Protein AF-A0A7Z2QCW4-F1 (afdb_monomer)

Sequence (175 aa):
MYPEAYIEYLAHFHGLRDYFECHEILEEHWKEDPRESRKLHWVGLIQIAVGLYHHRRGNFAGAKRMITNARRIVLNEREELEHLAINIDELSENLASELQRINEALPYNSFEIPLTNNALLTMCQNRCLELGCIYGSKSDLANIELIDRHTRRDRSDIIQERKQQQQLKQQKRNG

Foldseek 3Di:
DDDPLVLVLQLCVFWVVLLVVNLVSLVVVQVVDDPVPRQCLSVLSNLCSQLLLCLLVLNLVSNLVSLVVSLVSLVVCVVVVVVVQFPSVVVNVVSVVQNVCSVVSHHRWRDHRHGRDPVSVVSSQVVNVVVVTGGRDTHPSVPVCSNCVVVPPPCVVVVVVVVVVVVVVVVVVVD

Structure (mmCIF, N/CA/C/O backbone):
data_AF-A0A7Z2QCW4-F1
#
_entry.id   AF-A0A7Z2QCW4-F1
#
loop_
_atom_site.group_PDB
_atom_site.id
_atom_site.type_symbol
_atom_site.label_atom_id
_atom_site.label_alt_id
_atom_site.label_comp_id
_atom_site.label_asym_id
_atom_site.label_entity_id
_atom_site.label_seq_id
_atom_site.pdbx_PDB_ins_code
_atom_site.Cartn_x
_atom_site.Cartn_y
_atom_site.Cartn_z
_atom_site.occupancy
_atom_site.B_iso_or_equiv
_atom_site.auth_seq_id
_atom_site.auth_comp_id
_atom_site.auth_asym_id
_atom_site.auth_atom_id
_atom_site.pdbx_PDB_model_num
ATOM 1 N N . MET A 1 1 ? -11.351 -3.687 17.164 1.00 81.25 1 MET A N 1
ATOM 2 C CA . MET A 1 1 ? -11.935 -4.157 15.889 1.00 81.25 1 MET A CA 1
ATOM 3 C C . MET A 1 1 ? -11.361 -3.271 14.798 1.00 81.25 1 MET A C 1
ATOM 5 O O . MET A 1 1 ? -11.237 -2.079 15.050 1.00 81.25 1 MET A O 1
ATOM 9 N N . TYR A 1 2 ? -10.923 -3.841 13.676 1.00 93.56 2 TYR A N 1
ATOM 10 C CA . TYR A 1 2 ? -10.287 -3.081 12.594 1.00 93.56 2 TYR A CA 1
ATOM 11 C C . TYR A 1 2 ? -11.339 -2.410 11.696 1.00 93.56 2 TYR A C 1
ATOM 13 O O . TYR A 1 2 ? -12.433 -2.962 11.576 1.00 93.56 2 TYR A O 1
ATOM 21 N N . PRO A 1 3 ? -11.041 -1.254 11.073 1.00 95.06 3 PRO A N 1
ATOM 22 C CA . PRO A 1 3 ? -11.923 -0.659 10.072 1.00 95.06 3 PRO A CA 1
ATOM 23 C C . PRO A 1 3 ? -12.107 -1.589 8.868 1.00 95.06 3 PRO A C 1
ATOM 25 O O . PRO A 1 3 ? -11.141 -2.207 8.420 1.00 95.06 3 PRO A O 1
ATOM 28 N N . GLU A 1 4 ? -13.312 -1.631 8.300 1.00 95.31 4 GLU A N 1
ATOM 29 C CA . GLU A 1 4 ? -13.597 -2.454 7.114 1.00 95.31 4 GLU A CA 1
ATOM 30 C C . GLU A 1 4 ? -12.708 -2.053 5.929 1.00 95.31 4 GLU A C 1
ATOM 32 O O . GLU A 1 4 ? -12.063 -2.898 5.316 1.00 95.31 4 GLU A O 1
ATOM 37 N N . ALA A 1 5 ? -12.552 -0.745 5.694 1.00 95.88 5 ALA A N 1
ATOM 38 C CA . ALA A 1 5 ? -11.682 -0.211 4.646 1.00 95.88 5 ALA A CA 1
ATOM 39 C C . ALA A 1 5 ? -10.224 -0.693 4.764 1.00 95.88 5 ALA A C 1
ATOM 41 O O . ALA A 1 5 ? -9.533 -0.848 3.760 1.00 95.88 5 ALA A O 1
ATOM 42 N N . TYR A 1 6 ? -9.742 -0.966 5.981 1.00 98.19 6 TYR A N 1
ATOM 43 C CA . TYR A 1 6 ? -8.399 -1.505 6.174 1.00 98.19 6 TYR A CA 1
ATOM 44 C C . TYR A 1 6 ? -8.306 -2.979 5.755 1.00 98.19 6 TYR A C 1
ATOM 46 O O . TYR A 1 6 ? -7.334 -3.367 5.112 1.00 98.19 6 TYR A O 1
ATOM 54 N N . ILE A 1 7 ? -9.321 -3.790 6.060 1.00 97.56 7 ILE A N 1
ATOM 55 C CA . ILE A 1 7 ? -9.373 -5.201 5.646 1.00 97.56 7 ILE A CA 1
ATOM 56 C C . ILE A 1 7 ? -9.497 -5.300 4.123 1.00 97.56 7 ILE A C 1
ATOM 58 O O . ILE A 1 7 ? -8.762 -6.068 3.501 1.00 97.56 7 ILE A O 1
ATOM 62 N N . GLU A 1 8 ? -10.350 -4.471 3.518 1.00 96.25 8 GLU A N 1
ATOM 63 C CA . GLU A 1 8 ? -10.484 -4.358 2.061 1.00 96.25 8 GLU A CA 1
ATOM 64 C C . GLU A 1 8 ? -9.161 -3.962 1.408 1.00 96.25 8 GLU A C 1
ATOM 66 O O . GLU A 1 8 ? -8.682 -4.623 0.484 1.00 96.25 8 GLU A O 1
ATOM 71 N N . TYR A 1 9 ? -8.504 -2.930 1.942 1.00 98.00 9 TYR A N 1
ATOM 72 C CA . TYR A 1 9 ? -7.186 -2.518 1.480 1.00 98.00 9 TYR A CA 1
ATOM 73 C C . TYR A 1 9 ? -6.185 -3.680 1.493 1.00 98.00 9 TYR A C 1
ATOM 75 O O . TYR A 1 9 ? -5.499 -3.892 0.492 1.00 98.00 9 TYR A O 1
ATOM 83 N N . LEU A 1 10 ? -6.106 -4.445 2.589 1.00 98.00 10 LEU A N 1
ATOM 84 C CA . LEU A 1 10 ? -5.186 -5.579 2.713 1.00 98.00 10 LEU A CA 1
ATOM 85 C C . LEU A 1 10 ? -5.542 -6.709 1.737 1.00 98.00 10 LEU A C 1
ATOM 87 O O . LEU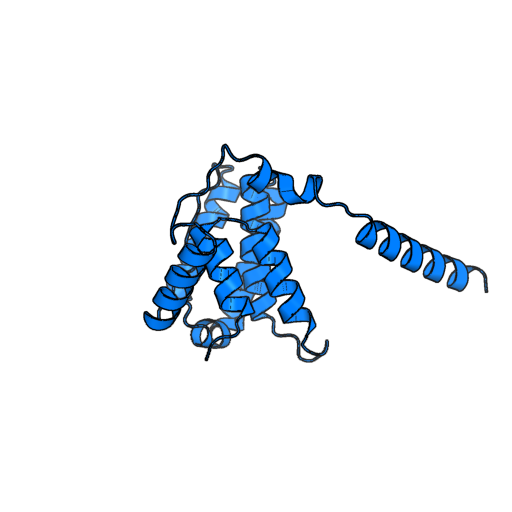 A 1 10 ? -4.658 -7.228 1.058 1.00 98.00 10 LEU A O 1
ATOM 91 N N . ALA A 1 11 ? -6.824 -7.045 1.581 1.00 95.12 11 ALA A N 1
ATOM 92 C CA . ALA A 1 11 ? -7.263 -8.065 0.629 1.00 95.12 11 ALA A CA 1
ATOM 93 C C . ALA A 1 11 ? -6.883 -7.696 -0.819 1.00 95.12 11 ALA A C 1
ATOM 95 O O . ALA A 1 11 ? -6.298 -8.505 -1.550 1.00 95.12 11 ALA A O 1
ATOM 96 N N . HIS A 1 12 ? -7.107 -6.441 -1.216 1.00 94.69 12 HIS A N 1
ATOM 97 C CA . HIS A 1 12 ? -6.672 -5.927 -2.515 1.00 94.69 12 HIS A CA 1
ATOM 98 C C . HIS A 1 12 ? -5.142 -5.888 -2.644 1.00 94.69 12 HIS A C 1
ATOM 100 O O . HIS A 1 12 ? -4.602 -6.232 -3.701 1.00 94.69 12 HIS A O 1
ATOM 106 N N . PHE A 1 13 ? -4.427 -5.522 -1.577 1.00 97.00 13 PHE A N 1
ATOM 107 C CA . PHE A 1 13 ? -2.969 -5.404 -1.571 1.00 97.00 13 PHE A CA 1
ATOM 108 C C . PHE A 1 13 ? -2.268 -6.761 -1.673 1.00 97.00 13 PHE A C 1
ATOM 110 O O . PHE A 1 13 ? -1.249 -6.875 -2.362 1.00 97.00 13 PHE A O 1
ATOM 117 N N . HIS A 1 14 ? -2.777 -7.778 -0.974 1.00 95.69 14 HIS A N 1
ATOM 118 C CA . HIS A 1 14 ? -2.154 -9.095 -0.831 1.00 95.69 14 HIS A CA 1
ATOM 119 C C . HIS A 1 14 ? -2.682 -10.128 -1.823 1.00 95.69 14 HIS A C 1
ATOM 121 O O . HIS A 1 14 ? -1.900 -10.957 -2.283 1.00 95.69 14 HIS A O 1
ATOM 127 N N . GLY A 1 15 ? -3.978 -10.099 -2.141 1.00 91.50 15 GLY A N 1
ATOM 128 C CA . GLY A 1 15 ? -4.622 -11.062 -3.035 1.00 91.50 15 GLY A CA 1
ATOM 129 C C . GLY A 1 15 ? -4.624 -10.602 -4.488 1.00 91.50 15 GLY A C 1
ATOM 130 O O . GLY A 1 15 ? -3.964 -11.197 -5.336 1.00 91.50 15 GLY A O 1
ATOM 131 N N . LEU A 1 16 ? -5.337 -9.510 -4.773 1.00 89.12 16 LEU A N 1
ATOM 132 C CA . LEU A 1 16 ? -5.519 -9.013 -6.145 1.00 89.12 16 LEU A CA 1
ATOM 133 C C . LEU A 1 16 ? -4.298 -8.266 -6.693 1.00 89.12 16 LEU A C 1
ATOM 135 O O . LEU A 1 16 ? -4.133 -8.149 -7.905 1.00 89.12 16 LEU A O 1
ATOM 139 N N . ARG A 1 17 ? -3.455 -7.725 -5.808 1.00 92.75 17 ARG A N 1
ATOM 140 C CA . ARG A 1 17 ? -2.406 -6.746 -6.141 1.00 92.75 17 ARG A CA 1
ATOM 141 C C . ARG A 1 17 ? -2.971 -5.520 -6.867 1.00 92.75 17 ARG A C 1
ATOM 143 O O . ARG A 1 17 ? -2.284 -4.896 -7.684 1.00 92.75 17 ARG A O 1
ATOM 150 N N . ASP A 1 18 ? -4.215 -5.149 -6.572 1.00 91.81 18 ASP A N 1
ATOM 151 C CA . ASP A 1 18 ? -4.843 -3.957 -7.140 1.00 91.81 18 ASP A CA 1
ATOM 152 C C . ASP A 1 18 ? -4.505 -2.721 -6.307 1.00 91.81 18 ASP A C 1
ATOM 154 O O . ASP A 1 18 ? -5.300 -2.206 -5.527 1.00 91.81 18 ASP A O 1
ATOM 158 N N . TYR A 1 19 ? -3.281 -2.237 -6.495 1.00 94.56 19 TYR A N 1
ATOM 159 C CA . TYR A 1 19 ? -2.774 -1.067 -5.790 1.00 94.56 19 TYR A CA 1
ATOM 160 C C . TYR A 1 19 ? -3.509 0.236 -6.108 1.00 94.56 19 TYR A C 1
ATOM 162 O O . TYR A 1 19 ? -3.389 1.198 -5.351 1.00 94.56 19 TYR A O 1
ATOM 170 N N . PHE A 1 20 ? -4.229 0.293 -7.230 1.00 90.50 20 PHE A N 1
ATOM 171 C CA . PHE A 1 20 ? -5.056 1.450 -7.533 1.00 90.50 20 PHE A CA 1
ATOM 172 C C . PHE A 1 20 ? -6.311 1.429 -6.662 1.00 90.50 20 PHE A C 1
ATOM 174 O O . PHE A 1 20 ? -6.606 2.422 -6.009 1.00 90.50 20 PHE A O 1
ATOM 181 N N . GLU A 1 21 ? -6.988 0.285 -6.575 1.00 91.62 21 GLU A N 1
ATOM 182 C CA . GLU A 1 21 ? -8.146 0.139 -5.690 1.00 91.62 21 GLU A CA 1
ATOM 183 C C . GLU A 1 21 ? -7.759 0.324 -4.215 1.00 91.62 21 GLU A C 1
ATOM 185 O O . GLU A 1 21 ? -8.452 1.018 -3.481 1.00 91.62 21 GLU A O 1
ATOM 190 N N . CYS A 1 22 ? -6.584 -0.166 -3.801 1.00 95.81 22 CYS A N 1
ATOM 191 C CA . CYS A 1 22 ? -6.018 0.131 -2.482 1.00 95.81 22 CYS A CA 1
ATOM 192 C C . CYS A 1 22 ? -5.936 1.642 -2.189 1.00 95.81 22 CYS A C 1
ATOM 194 O O . CYS A 1 22 ? -6.220 2.071 -1.071 1.00 95.81 22 CYS A O 1
ATOM 196 N N . HIS A 1 23 ? -5.513 2.445 -3.173 1.00 95.12 23 HIS A N 1
ATOM 197 C CA . HIS A 1 23 ? -5.483 3.901 -3.036 1.00 95.12 23 HIS A CA 1
ATOM 198 C C . HIS A 1 23 ? -6.892 4.456 -2.835 1.00 95.12 23 HIS A C 1
ATOM 200 O O . HIS A 1 23 ? -7.090 5.218 -1.898 1.00 95.12 23 HIS A O 1
ATOM 206 N N . GLU A 1 24 ? -7.849 4.061 -3.674 1.00 92.50 24 GLU A N 1
ATOM 207 C CA . GLU A 1 24 ? -9.221 4.579 -3.620 1.00 92.50 24 GLU A CA 1
ATOM 208 C C . GLU A 1 24 ? -9.886 4.263 -2.272 1.00 92.50 24 GLU A C 1
ATOM 210 O O . GLU A 1 24 ? -10.364 5.180 -1.606 1.00 92.50 24 GLU A O 1
ATOM 215 N N . ILE A 1 25 ? -9.816 3.001 -1.828 1.00 95.25 25 ILE A N 1
ATOM 216 C CA . ILE A 1 25 ? -10.411 2.524 -0.568 1.00 95.25 25 ILE A CA 1
ATOM 217 C C . ILE A 1 25 ? -9.912 3.346 0.626 1.00 95.25 25 ILE A C 1
ATOM 219 O O . ILE A 1 25 ? -10.700 3.856 1.425 1.00 95.25 25 ILE A O 1
ATOM 223 N N . LEU A 1 26 ? -8.590 3.486 0.770 1.00 96.62 26 LEU A N 1
ATOM 224 C CA . LEU A 1 26 ? -8.041 4.209 1.915 1.00 96.62 26 LEU A CA 1
ATOM 225 C C . LEU A 1 26 ? -8.131 5.724 1.757 1.00 96.62 26 LEU A C 1
ATOM 227 O O . LEU A 1 26 ? -8.187 6.413 2.772 1.00 96.62 26 LEU A O 1
ATOM 231 N N . GLU A 1 27 ? -8.131 6.267 0.538 1.00 94.94 27 GLU A N 1
ATOM 232 C CA . GLU A 1 27 ? -8.320 7.705 0.345 1.00 94.94 27 GLU A CA 1
ATOM 233 C C . GLU A 1 27 ? -9.741 8.125 0.740 1.00 94.94 27 GLU A C 1
ATOM 235 O O . GLU A 1 27 ? -9.904 9.171 1.373 1.00 94.94 27 GLU A O 1
ATOM 240 N N . GLU A 1 28 ? -10.749 7.311 0.414 1.00 93.62 28 GLU A N 1
ATOM 241 C CA . GLU A 1 28 ? -12.128 7.508 0.864 1.00 93.62 28 GLU A CA 1
ATOM 242 C C . GLU A 1 28 ? -12.207 7.473 2.393 1.00 93.62 28 GLU A C 1
ATOM 244 O O . GLU A 1 28 ? -12.589 8.478 2.992 1.00 93.62 28 GLU A O 1
ATOM 249 N N . HIS A 1 29 ? -11.712 6.402 3.026 1.00 94.75 29 HIS A N 1
ATOM 250 C CA . HIS A 1 29 ? -11.692 6.278 4.488 1.00 94.75 29 HIS A CA 1
ATOM 251 C C . HIS A 1 29 ? -10.939 7.433 5.172 1.00 94.75 29 HIS A C 1
ATOM 253 O O . HIS A 1 29 ? -11.401 8.024 6.145 1.00 94.75 29 HIS A O 1
ATOM 259 N N . TRP A 1 30 ? -9.785 7.829 4.632 1.00 95.50 30 TRP A N 1
ATOM 260 C CA . TRP A 1 30 ? -9.001 8.949 5.153 1.00 95.50 30 TRP A CA 1
ATOM 261 C C . TRP A 1 30 ? -9.734 10.293 5.038 1.00 95.50 30 TRP A C 1
ATOM 263 O O . TRP A 1 30 ? -9.495 11.202 5.837 1.00 95.50 30 TRP A O 1
ATOM 273 N N . LYS A 1 31 ? -10.610 10.457 4.040 1.00 92.75 31 LYS A N 1
ATOM 274 C CA . LYS A 1 31 ? -11.382 11.688 3.832 1.00 92.75 31 LYS A CA 1
ATOM 275 C C . LYS A 1 31 ? -12.602 11.804 4.747 1.00 92.75 31 LYS A C 1
ATOM 277 O O . LYS A 1 31 ? -13.074 12.937 4.877 1.00 92.75 31 LYS A O 1
ATOM 282 N N . GLU A 1 32 ? -13.062 10.711 5.362 1.00 93.00 32 GLU A N 1
ATOM 283 C CA . GLU A 1 32 ? -14.168 10.693 6.336 1.00 93.00 32 GLU A CA 1
ATOM 284 C C . GLU A 1 32 ? -13.842 11.530 7.580 1.00 93.00 32 GLU A C 1
ATOM 286 O O . GLU A 1 32 ? -14.707 12.232 8.106 1.00 93.00 32 GLU A O 1
ATOM 291 N N . ASP A 1 33 ? -12.577 11.514 8.011 1.00 89.56 33 ASP A N 1
ATOM 292 C CA . ASP A 1 33 ? -12.107 12.346 9.112 1.00 89.56 33 ASP A CA 1
ATOM 293 C C . ASP A 1 33 ? -12.039 13.841 8.693 1.00 89.56 33 ASP A C 1
ATOM 295 O O . ASP A 1 33 ? -11.543 14.179 7.598 1.00 89.56 33 ASP A O 1
ATOM 299 N N . PRO A 1 34 ? -12.464 14.773 9.578 1.00 90.88 34 PRO A N 1
ATOM 300 C CA . PRO A 1 34 ? -12.229 16.207 9.417 1.00 90.88 34 PRO A CA 1
ATOM 301 C C . PRO A 1 34 ? -10.765 16.518 9.103 1.00 90.88 34 PRO A C 1
ATOM 303 O O . PRO A 1 34 ? -9.854 15.837 9.570 1.00 90.88 34 PRO A O 1
ATOM 306 N N . ARG A 1 35 ? -10.508 17.562 8.304 1.00 88.56 35 ARG A N 1
ATOM 307 C CA . ARG A 1 35 ? -9.162 17.842 7.760 1.00 88.56 35 ARG A CA 1
ATOM 308 C C . ARG A 1 35 ? -8.087 17.951 8.842 1.00 88.56 35 ARG A C 1
ATOM 310 O O . ARG A 1 35 ? -6.965 17.516 8.612 1.00 88.56 35 ARG A O 1
ATOM 317 N N . GLU A 1 36 ? -8.431 18.529 9.983 1.00 90.56 36 GLU A N 1
ATOM 318 C CA . GLU A 1 36 ? -7.575 18.720 11.152 1.00 90.56 36 GLU A CA 1
ATOM 319 C C . GLU A 1 36 ? -7.276 17.433 11.935 1.00 90.56 36 GLU A C 1
ATOM 321 O O . GLU A 1 36 ? -6.281 17.386 12.651 1.00 90.56 36 GLU A O 1
ATOM 326 N N . SER A 1 37 ? -8.094 16.389 11.782 1.00 91.25 37 SER A N 1
ATOM 327 C CA . SE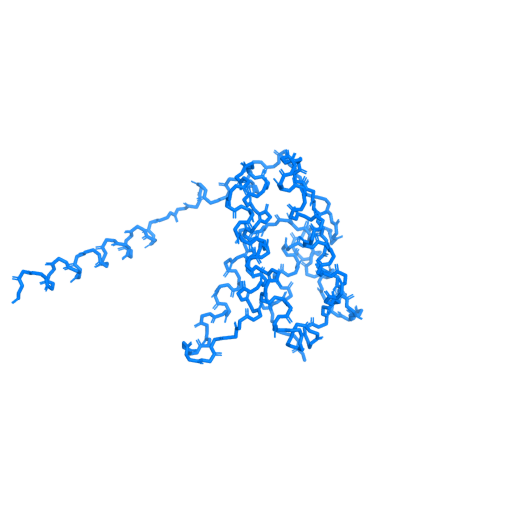R A 1 37 ? -7.963 15.106 12.487 1.00 91.25 37 SER A CA 1
ATOM 328 C C . SER A 1 37 ? -7.564 13.951 11.568 1.00 91.25 37 SER A C 1
ATOM 330 O O . SER A 1 37 ? -7.572 12.792 11.981 1.00 91.25 37 SER A O 1
ATOM 332 N N . ARG A 1 38 ? -7.221 14.249 10.313 1.00 92.56 38 ARG A N 1
ATOM 333 C CA . ARG A 1 38 ? -6.808 13.254 9.326 1.00 92.56 38 ARG A CA 1
ATOM 334 C C . ARG A 1 38 ? -5.510 12.575 9.727 1.00 92.56 38 ARG A C 1
ATOM 336 O O . ARG A 1 38 ? -4.447 13.193 9.758 1.00 92.56 38 ARG A O 1
ATOM 343 N N . LYS A 1 39 ? -5.603 11.272 9.958 1.00 95.25 39 LYS A N 1
ATOM 344 C CA . LYS A 1 39 ? -4.489 10.442 10.415 1.00 95.25 39 LYS A CA 1
ATOM 345 C C . LYS A 1 39 ? -3.470 10.208 9.301 1.00 95.25 39 LYS A C 1
ATOM 347 O O . LYS A 1 39 ? -3.833 9.908 8.161 1.00 95.25 39 LYS A O 1
ATOM 352 N N . LEU A 1 40 ? -2.184 10.342 9.624 1.00 97.50 40 LEU A N 1
ATOM 353 C CA . LEU A 1 40 ? -1.104 10.224 8.642 1.00 97.50 40 LEU A CA 1
ATOM 354 C C . LEU A 1 40 ? -0.762 8.772 8.307 1.00 97.50 40 LEU A C 1
ATOM 356 O O . LEU A 1 40 ? -0.356 8.515 7.175 1.00 97.50 40 LEU A O 1
ATOM 360 N N . HIS A 1 41 ? -0.970 7.820 9.220 1.00 97.81 41 HIS A N 1
ATOM 361 C CA . HIS A 1 41 ? -0.722 6.401 8.943 1.00 97.81 41 HIS A CA 1
ATOM 362 C C . HIS A 1 41 ? -1.492 5.888 7.713 1.00 97.81 41 HIS A C 1
ATOM 364 O O . HIS A 1 41 ? -0.917 5.155 6.906 1.00 97.81 41 HIS A O 1
ATOM 370 N N . TRP A 1 42 ? -2.728 6.356 7.483 1.00 98.31 42 TRP A N 1
ATOM 371 C CA . TRP A 1 42 ? -3.480 6.044 6.259 1.00 98.31 42 TRP A CA 1
ATOM 372 C C . TRP A 1 42 ? -2.778 6.557 5.003 1.00 98.31 42 TRP A C 1
ATOM 374 O O . TRP A 1 42 ? -2.630 5.821 4.031 1.00 98.31 42 TRP A O 1
ATOM 384 N N . VAL A 1 43 ? -2.257 7.787 5.040 1.00 98.31 43 VAL A N 1
ATOM 385 C CA . VAL A 1 43 ? -1.463 8.360 3.941 1.00 98.31 43 VAL A CA 1
ATOM 386 C C . VAL A 1 43 ? -0.204 7.531 3.684 1.00 98.31 43 VAL A C 1
ATOM 388 O O . VAL A 1 43 ? 0.181 7.349 2.529 1.00 98.31 43 VAL A O 1
ATOM 391 N N . GLY A 1 44 ? 0.422 7.005 4.739 1.00 98.50 44 GLY A N 1
ATOM 392 C CA . GLY A 1 44 ? 1.550 6.082 4.636 1.00 98.50 44 GLY A CA 1
ATOM 393 C C . GLY A 1 44 ? 1.193 4.844 3.818 1.00 98.50 44 GLY A C 1
ATOM 394 O O . GLY A 1 44 ? 1.838 4.585 2.804 1.00 98.50 44 GLY A O 1
ATOM 395 N N . LEU A 1 45 ? 0.129 4.134 4.203 1.00 98.69 45 LEU A N 1
ATOM 396 C CA . LEU A 1 45 ? -0.352 2.937 3.502 1.00 98.69 45 LEU A CA 1
ATOM 397 C C . LEU A 1 45 ? -0.753 3.235 2.048 1.00 98.69 45 LEU A C 1
ATOM 399 O O . LEU A 1 45 ? -0.305 2.546 1.130 1.00 98.69 45 LEU A O 1
ATOM 403 N N . ILE A 1 46 ? -1.487 4.327 1.814 1.00 98.50 46 ILE A N 1
ATOM 404 C CA . ILE A 1 46 ? -1.837 4.793 0.463 1.00 98.50 46 ILE A CA 1
ATOM 405 C C . ILE A 1 46 ? -0.575 4.978 -0.391 1.00 98.50 46 ILE A C 1
ATOM 407 O O . ILE A 1 46 ? -0.508 4.509 -1.528 1.00 98.50 46 ILE A O 1
ATOM 411 N N . GLN A 1 47 ? 0.459 5.634 0.142 1.00 98.69 47 GLN A N 1
ATOM 412 C CA . GLN A 1 47 ? 1.698 5.875 -0.599 1.00 98.69 47 GLN A CA 1
ATOM 413 C C . GLN A 1 47 ? 2.492 4.597 -0.883 1.00 98.69 47 GLN A C 1
ATOM 415 O O . GLN A 1 47 ? 3.166 4.541 -1.913 1.00 98.69 47 GLN A O 1
ATOM 420 N N . ILE A 1 48 ? 2.397 3.565 -0.037 1.00 98.75 48 ILE A N 1
ATOM 421 C CA . ILE A 1 48 ? 2.967 2.245 -0.346 1.00 98.75 48 ILE A CA 1
ATOM 422 C C . ILE A 1 48 ? 2.295 1.687 -1.602 1.00 98.75 48 ILE A C 1
ATOM 424 O O . ILE A 1 48 ? 2.988 1.377 -2.572 1.00 98.75 48 ILE A O 1
ATOM 428 N N . ALA A 1 49 ? 0.960 1.626 -1.628 1.00 98.06 49 ALA A N 1
ATOM 429 C CA . ALA A 1 49 ? 0.218 1.119 -2.781 1.00 98.06 49 ALA A CA 1
ATOM 430 C C . ALA A 1 49 ? 0.528 1.923 -4.059 1.00 98.06 49 ALA A C 1
ATOM 432 O O . ALA A 1 49 ? 0.933 1.354 -5.074 1.00 98.06 49 ALA A O 1
ATOM 433 N N . VAL A 1 50 ? 0.461 3.257 -4.005 1.00 97.81 50 VAL A N 1
ATOM 434 C CA . VAL A 1 50 ? 0.766 4.121 -5.163 1.00 97.81 50 VAL A CA 1
ATOM 435 C C . VAL A 1 50 ? 2.223 3.965 -5.624 1.00 97.81 50 VAL A C 1
ATOM 437 O O . VAL A 1 50 ? 2.502 3.971 -6.827 1.00 97.81 50 VAL A O 1
ATOM 440 N N . GLY A 1 51 ? 3.168 3.793 -4.696 1.00 98.06 51 GLY A N 1
ATOM 441 C CA . GLY A 1 51 ? 4.573 3.540 -5.016 1.00 98.06 51 GLY A CA 1
ATOM 442 C C . GLY A 1 51 ? 4.775 2.238 -5.787 1.00 98.06 51 GLY A C 1
ATOM 443 O O . GLY A 1 51 ? 5.423 2.247 -6.837 1.00 98.06 51 GLY A O 1
ATOM 444 N N . LEU A 1 52 ? 4.152 1.152 -5.327 1.00 97.25 52 LEU A N 1
ATOM 445 C CA . LEU A 1 52 ? 4.180 -0.147 -6.003 1.00 97.25 52 LEU A CA 1
ATOM 446 C C . LEU A 1 52 ? 3.473 -0.109 -7.361 1.00 97.25 52 LEU A C 1
ATOM 448 O O . LEU A 1 52 ? 3.976 -0.669 -8.336 1.00 97.25 52 LEU A O 1
ATOM 452 N N . TYR A 1 53 ? 2.354 0.611 -7.464 1.00 95.12 53 TYR A N 1
ATOM 453 C CA . TYR A 1 53 ? 1.666 0.845 -8.733 1.00 95.12 53 TYR A CA 1
ATOM 454 C C . TYR A 1 53 ? 2.575 1.537 -9.758 1.00 95.12 53 TYR A C 1
ATOM 456 O O . TYR A 1 53 ? 2.682 1.100 -10.907 1.00 95.12 53 TYR A O 1
ATOM 464 N N . HIS A 1 54 ? 3.268 2.604 -9.351 1.00 95.94 54 HIS A N 1
ATOM 465 C CA . HIS A 1 54 ? 4.223 3.288 -10.218 1.00 95.94 54 HIS A CA 1
ATOM 466 C C . HIS A 1 54 ? 5.382 2.387 -10.628 1.00 95.94 54 HIS A C 1
ATOM 468 O O . HIS A 1 54 ? 5.752 2.385 -11.805 1.00 95.94 54 HIS A O 1
ATOM 474 N N . HIS A 1 55 ? 5.924 1.614 -9.688 1.00 96.62 55 HIS A N 1
ATOM 475 C CA . HIS A 1 55 ? 7.037 0.723 -9.967 1.00 96.62 55 HIS A CA 1
ATOM 476 C C . HIS A 1 55 ? 6.652 -0.360 -10.976 1.00 96.62 55 HIS A C 1
ATOM 478 O O . HIS A 1 55 ? 7.357 -0.554 -11.965 1.00 96.62 55 HIS A O 1
ATOM 484 N N . ARG A 1 56 ? 5.477 -0.980 -10.799 1.00 93.75 56 ARG A N 1
ATOM 485 C CA . ARG A 1 56 ? 4.926 -1.973 -11.732 1.00 93.75 56 ARG A CA 1
ATOM 486 C C . ARG A 1 56 ? 4.822 -1.448 -13.166 1.00 93.75 56 ARG A C 1
ATOM 488 O O . ARG A 1 56 ? 4.995 -2.213 -14.106 1.00 93.75 56 ARG A O 1
ATOM 495 N N . ARG A 1 57 ? 4.574 -0.147 -13.347 1.00 92.31 57 ARG A N 1
ATOM 496 C CA . ARG A 1 57 ? 4.473 0.510 -14.666 1.00 92.31 57 ARG A CA 1
ATOM 497 C C . ARG A 1 57 ? 5.800 1.080 -15.183 1.00 92.31 57 ARG A C 1
ATOM 499 O O . ARG A 1 57 ? 5.791 1.846 -16.143 1.00 92.31 57 ARG A O 1
ATOM 506 N N . GLY A 1 58 ? 6.925 0.785 -14.529 1.00 93.88 58 GLY A N 1
ATOM 507 C CA . GLY A 1 58 ? 8.241 1.317 -14.896 1.00 93.88 58 GLY A CA 1
ATOM 508 C C . GLY A 1 58 ? 8.420 2.814 -14.613 1.00 93.88 58 GLY A C 1
ATOM 509 O O . GLY A 1 58 ? 9.396 3.417 -15.054 1.00 93.88 58 GLY A O 1
ATOM 510 N N . ASN A 1 59 ? 7.508 3.447 -13.864 1.00 96.31 59 ASN A N 1
ATOM 511 C CA . ASN A 1 59 ? 7.677 4.830 -13.422 1.00 96.31 59 ASN A CA 1
ATOM 512 C C . ASN A 1 59 ? 8.540 4.876 -12.152 1.00 96.31 59 ASN A C 1
ATOM 514 O O . ASN A 1 59 ? 8.042 5.112 -11.048 1.00 96.31 59 ASN A O 1
ATOM 518 N N . PHE A 1 60 ? 9.847 4.671 -12.316 1.00 97.69 60 PHE A N 1
ATOM 519 C CA . PHE A 1 60 ? 10.802 4.636 -11.206 1.00 97.69 60 PHE A CA 1
ATOM 520 C C . PHE A 1 60 ? 10.863 5.955 -10.423 1.00 97.69 60 PHE A C 1
ATOM 522 O O . PHE A 1 60 ? 10.938 5.943 -9.196 1.00 97.69 60 PHE A O 1
ATOM 529 N N . ALA A 1 61 ? 10.765 7.106 -11.099 1.00 97.88 61 ALA A N 1
ATOM 530 C CA . ALA A 1 61 ? 10.789 8.412 -10.437 1.00 97.88 61 ALA A CA 1
ATOM 531 C C . ALA A 1 61 ? 9.570 8.614 -9.517 1.00 97.88 61 ALA A C 1
ATOM 533 O O . ALA A 1 61 ? 9.715 9.046 -8.369 1.00 97.88 61 ALA A O 1
ATOM 534 N N . GLY A 1 62 ? 8.373 8.263 -10.002 1.00 97.69 62 GLY A N 1
ATOM 535 C CA . GLY A 1 62 ? 7.143 8.286 -9.209 1.00 97.69 62 GLY A CA 1
ATOM 536 C C . GLY A 1 62 ? 7.188 7.296 -8.046 1.00 97.69 62 GLY A C 1
ATOM 537 O O . GLY A 1 62 ? 6.894 7.674 -6.911 1.00 97.69 62 GLY A O 1
ATOM 538 N N . ALA A 1 63 ? 7.637 6.065 -8.309 1.00 98.25 63 ALA A N 1
ATOM 539 C CA . ALA A 1 63 ? 7.778 5.020 -7.301 1.00 98.25 63 ALA A CA 1
ATOM 540 C C . ALA A 1 63 ? 8.716 5.453 -6.167 1.00 98.25 63 ALA A C 1
ATOM 542 O O . ALA A 1 63 ? 8.328 5.442 -5.000 1.00 98.25 63 ALA A O 1
ATOM 543 N N . LYS A 1 64 ? 9.916 5.942 -6.511 1.00 98.62 64 LYS A N 1
ATOM 544 C CA . LYS A 1 64 ? 10.921 6.414 -5.550 1.00 98.62 64 LYS A CA 1
ATOM 545 C C . LYS A 1 64 ? 10.364 7.488 -4.626 1.00 98.62 64 LYS A C 1
ATOM 547 O O . LYS A 1 64 ? 10.561 7.418 -3.413 1.00 98.62 64 LYS A O 1
ATOM 552 N N . ARG A 1 65 ? 9.661 8.477 -5.188 1.00 98.56 65 ARG A N 1
ATOM 553 C CA . ARG A 1 65 ? 9.057 9.569 -4.413 1.00 98.56 65 ARG A CA 1
ATOM 554 C C . ARG A 1 65 ? 8.024 9.040 -3.417 1.00 98.56 65 ARG A C 1
ATOM 556 O O . ARG A 1 65 ? 8.047 9.451 -2.260 1.00 98.56 65 ARG A O 1
ATOM 563 N N . MET A 1 66 ? 7.134 8.153 -3.858 1.00 98.56 66 MET A N 1
ATOM 564 C CA . MET A 1 66 ? 6.073 7.609 -3.007 1.00 98.56 66 MET A CA 1
ATOM 565 C C . MET A 1 66 ? 6.632 6.702 -1.910 1.00 98.56 66 MET A C 1
ATOM 567 O O . MET A 1 66 ? 6.353 6.950 -0.743 1.00 98.56 66 MET A O 1
ATOM 571 N N . ILE A 1 67 ? 7.499 5.741 -2.249 1.00 98.50 67 ILE A N 1
ATOM 572 C CA . ILE A 1 67 ? 8.091 4.819 -1.266 1.00 98.50 67 ILE A CA 1
ATOM 573 C C . ILE A 1 67 ? 8.958 5.567 -0.245 1.00 98.50 67 ILE A C 1
ATOM 575 O O . ILE A 1 67 ? 8.884 5.283 0.947 1.00 98.50 67 ILE A O 1
ATOM 579 N N . THR A 1 68 ? 9.731 6.576 -0.665 1.00 98.62 68 THR A N 1
ATOM 580 C CA . THR A 1 68 ? 10.529 7.390 0.274 1.00 98.62 68 THR A CA 1
ATOM 581 C C . THR A 1 68 ? 9.639 8.118 1.286 1.00 98.62 68 THR A C 1
ATOM 583 O O . THR A 1 68 ? 9.932 8.119 2.482 1.00 98.62 68 THR A O 1
ATOM 586 N N . ASN A 1 69 ? 8.537 8.720 0.827 1.00 98.50 69 ASN A N 1
ATOM 587 C CA . ASN A 1 69 ? 7.601 9.407 1.716 1.00 98.50 69 ASN A CA 1
ATOM 588 C C . ASN A 1 69 ? 6.847 8.428 2.622 1.00 98.50 69 ASN A C 1
ATOM 590 O O . ASN A 1 69 ? 6.731 8.700 3.816 1.00 98.50 69 ASN A O 1
ATOM 594 N N . ALA A 1 70 ? 6.418 7.282 2.084 1.00 98.50 70 ALA A N 1
ATOM 595 C CA . ALA A 1 70 ? 5.761 6.230 2.846 1.00 98.50 70 ALA A CA 1
ATOM 596 C C . ALA A 1 70 ? 6.650 5.751 3.997 1.00 98.50 70 ALA A C 1
ATOM 598 O O . ALA A 1 70 ? 6.196 5.723 5.133 1.00 98.50 70 ALA A O 1
ATOM 599 N N . ARG A 1 71 ? 7.940 5.484 3.743 1.00 98.44 71 ARG A N 1
ATOM 600 C CA . ARG A 1 71 ? 8.909 5.100 4.787 1.00 98.44 71 ARG A CA 1
ATOM 601 C C . ARG A 1 71 ? 9.001 6.129 5.907 1.00 98.44 71 ARG A C 1
ATOM 603 O O . ARG A 1 71 ? 8.993 5.760 7.075 1.00 98.44 71 ARG A O 1
ATOM 610 N N . ARG A 1 72 ? 9.064 7.420 5.564 1.00 98.50 72 ARG A N 1
ATOM 611 C CA . ARG A 1 72 ? 9.095 8.498 6.565 1.00 98.50 72 ARG A CA 1
ATOM 612 C C . ARG A 1 72 ? 7.834 8.492 7.430 1.00 98.50 72 ARG A C 1
ATOM 614 O O . ARG A 1 72 ? 7.938 8.662 8.636 1.00 98.50 72 ARG A O 1
ATOM 621 N N . ILE A 1 73 ? 6.662 8.315 6.821 1.00 98.44 73 ILE A N 1
ATOM 622 C CA . ILE A 1 73 ? 5.393 8.252 7.555 1.00 98.44 73 ILE A CA 1
ATOM 623 C C . ILE A 1 73 ? 5.347 6.998 8.430 1.00 98.44 73 ILE A C 1
ATOM 625 O O . ILE A 1 73 ? 5.058 7.119 9.608 1.00 98.44 73 ILE A O 1
ATOM 629 N N . VAL A 1 74 ? 5.697 5.827 7.892 1.00 97.62 74 VAL A N 1
ATOM 630 C CA . VAL A 1 74 ? 5.688 4.550 8.625 1.00 97.62 74 VAL A CA 1
ATOM 631 C C . VAL A 1 74 ? 6.548 4.608 9.886 1.00 97.62 74 VAL A C 1
ATOM 633 O O . VAL A 1 74 ? 6.131 4.132 10.934 1.00 97.62 74 VAL A O 1
ATOM 636 N N . LEU A 1 75 ? 7.727 5.228 9.805 1.00 97.50 75 LEU A N 1
ATOM 637 C CA . LEU A 1 75 ? 8.604 5.382 10.966 1.00 97.50 75 LEU A CA 1
ATOM 638 C C . LEU A 1 75 ? 8.080 6.410 11.977 1.00 97.50 75 LEU A C 1
ATOM 640 O O . LEU A 1 75 ? 8.237 6.208 13.178 1.00 97.50 75 LEU A O 1
ATOM 644 N N . ASN A 1 76 ? 7.469 7.499 11.506 1.00 98.25 76 ASN A N 1
ATOM 645 C CA . ASN A 1 76 ? 6.922 8.542 12.376 1.00 98.25 76 ASN A CA 1
ATOM 646 C C . ASN A 1 76 ? 5.614 8.115 13.062 1.00 98.25 76 ASN A C 1
ATOM 648 O O . ASN A 1 76 ? 5.356 8.532 14.183 1.00 98.25 76 ASN A O 1
ATOM 652 N N . GLU A 1 77 ? 4.811 7.288 12.397 1.00 98.06 77 GLU A N 1
ATOM 653 C CA . GLU A 1 77 ? 3.496 6.817 12.845 1.00 98.06 77 GLU A CA 1
ATOM 654 C C . GLU A 1 77 ? 3.562 5.358 13.333 1.00 98.06 77 GLU A C 1
ATOM 656 O O . GLU A 1 77 ? 2.609 4.596 13.162 1.00 98.06 77 GLU A O 1
ATOM 661 N N . ARG A 1 78 ? 4.710 4.945 13.895 1.00 98.06 78 ARG A N 1
ATOM 662 C CA . ARG A 1 78 ? 4.969 3.558 14.315 1.00 98.06 78 ARG A CA 1
ATOM 663 C C . ARG A 1 78 ? 3.860 3.015 15.215 1.00 98.06 78 ARG A C 1
ATOM 665 O O . ARG A 1 78 ? 3.306 1.971 14.905 1.00 98.06 78 ARG A O 1
ATOM 672 N N . GLU A 1 79 ? 3.539 3.728 16.293 1.00 97.75 79 GLU A N 1
ATOM 673 C CA . GLU A 1 79 ? 2.5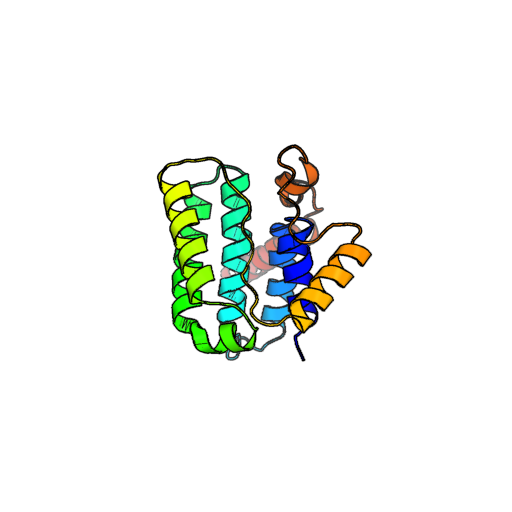66 3.280 17.299 1.00 97.75 79 GLU A CA 1
ATOM 674 C C . GLU A 1 79 ? 1.179 3.042 16.681 1.00 97.75 79 GLU A C 1
ATOM 676 O O . GLU A 1 79 ? 0.566 1.996 16.880 1.00 97.75 79 GLU A O 1
ATOM 681 N N . GLU A 1 80 ? 0.717 3.966 15.837 1.00 97.62 80 GLU A N 1
ATOM 682 C CA . GLU A 1 80 ? -0.570 3.845 15.148 1.00 97.62 80 GLU A CA 1
ATOM 683 C C . GLU A 1 80 ? -0.615 2.647 14.188 1.00 97.62 80 GLU A C 1
ATOM 685 O O . GLU A 1 80 ? -1.618 1.938 14.104 1.00 97.62 80 GLU A O 1
ATOM 690 N N . LEU A 1 81 ? 0.475 2.383 13.466 1.00 97.94 81 LEU A N 1
ATOM 691 C CA . LEU A 1 81 ? 0.551 1.238 12.558 1.00 97.94 81 LE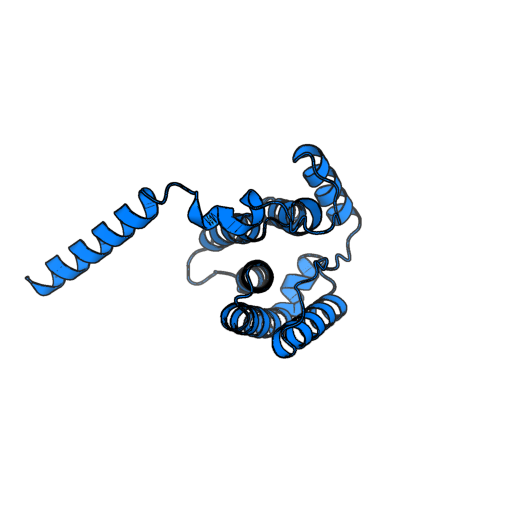U A CA 1
ATOM 692 C C . LEU A 1 81 ? 0.724 -0.093 13.315 1.00 97.94 81 LEU A C 1
ATOM 694 O O . LEU A 1 81 ? 0.199 -1.117 12.875 1.00 97.94 81 LEU A O 1
ATOM 698 N N . GLU A 1 82 ? 1.386 -0.094 14.472 1.00 97.88 82 GLU A N 1
ATOM 699 C CA . GLU A 1 82 ? 1.440 -1.252 15.376 1.00 97.88 82 GLU A CA 1
ATOM 700 C C . GLU A 1 82 ? 0.048 -1.564 15.953 1.00 97.88 82 GLU A C 1
ATOM 702 O O . GLU A 1 82 ? -0.338 -2.734 16.018 1.00 97.88 82 GLU A O 1
ATOM 707 N N . HIS A 1 83 ? -0.770 -0.547 16.262 1.00 97.50 83 HIS A N 1
ATOM 708 C CA . HIS A 1 83 ? -2.186 -0.731 16.615 1.00 97.50 83 HIS A CA 1
ATOM 709 C C . HIS A 1 83 ? -3.016 -1.342 15.472 1.00 97.50 83 HIS A C 1
ATOM 711 O O . HIS A 1 83 ? -3.969 -2.087 15.721 1.00 97.50 83 HIS A O 1
ATOM 717 N N . LEU A 1 84 ? -2.619 -1.114 14.216 1.00 97.69 84 LEU A N 1
ATOM 718 C CA . LEU A 1 84 ? -3.162 -1.798 13.035 1.00 97.69 84 LEU A CA 1
ATOM 719 C C . LEU A 1 84 ? -2.572 -3.206 12.815 1.00 97.69 84 LEU A C 1
ATOM 721 O O . LEU A 1 84 ? -2.822 -3.828 11.780 1.00 97.69 84 LEU A O 1
ATOM 725 N N . ALA A 1 85 ? -1.841 -3.730 13.804 1.00 98.25 85 ALA A N 1
ATOM 726 C CA . ALA A 1 85 ? -1.175 -5.028 13.799 1.00 98.25 85 ALA A CA 1
ATOM 727 C C . ALA A 1 85 ? -0.188 -5.216 12.642 1.00 98.25 85 ALA A C 1
ATOM 729 O O . ALA A 1 85 ? -0.090 -6.306 12.078 1.00 98.25 85 ALA A O 1
ATOM 730 N N . ILE A 1 86 ? 0.552 -4.164 12.298 1.00 98.44 86 ILE A N 1
ATOM 731 C CA . ILE A 1 86 ? 1.630 -4.220 11.311 1.00 98.44 86 ILE A CA 1
ATOM 732 C C . ILE A 1 86 ? 2.970 -4.388 12.032 1.00 98.44 86 ILE A C 1
ATOM 734 O O . ILE A 1 86 ? 3.270 -3.664 12.980 1.00 98.44 86 ILE A O 1
ATOM 738 N N . ASN A 1 87 ? 3.806 -5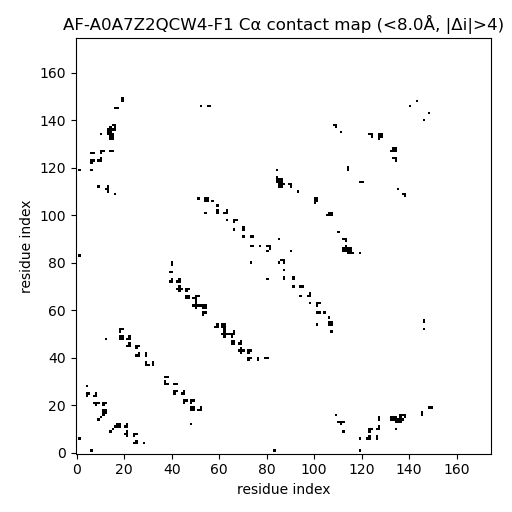.313 11.558 1.00 98.38 87 ASN A N 1
ATOM 739 C CA . ASN A 1 87 ? 5.198 -5.421 11.987 1.00 98.38 87 ASN A CA 1
ATOM 740 C C . ASN A 1 87 ? 6.029 -4.312 11.319 1.00 98.38 87 ASN A C 1
ATOM 742 O O . ASN A 1 87 ? 6.388 -4.405 10.144 1.00 98.38 87 ASN A O 1
ATOM 746 N N . ILE A 1 88 ? 6.319 -3.239 12.053 1.00 98.25 88 ILE A N 1
ATOM 747 C CA . ILE A 1 88 ? 6.977 -2.050 11.489 1.00 98.25 88 ILE A CA 1
ATOM 748 C C . ILE A 1 88 ? 8.438 -2.291 11.144 1.00 98.25 88 ILE A C 1
ATOM 750 O O . ILE A 1 88 ? 8.924 -1.711 10.172 1.00 98.25 88 ILE A O 1
ATOM 754 N N . ASP A 1 89 ? 9.126 -3.154 11.886 1.00 98.06 89 ASP A N 1
ATOM 755 C CA . ASP A 1 89 ? 10.527 -3.463 11.609 1.00 98.06 89 ASP A CA 1
ATOM 756 C C . ASP A 1 89 ? 10.649 -4.178 10.260 1.00 98.06 89 ASP A C 1
ATOM 758 O O . ASP A 1 89 ? 11.333 -3.696 9.355 1.00 98.06 89 ASP A O 1
ATOM 762 N N . GLU A 1 90 ? 9.857 -5.231 10.063 1.00 98.44 90 GLU A N 1
ATOM 763 C CA . GLU A 1 90 ? 9.817 -5.976 8.803 1.00 98.44 90 GLU A CA 1
ATOM 764 C C . GLU A 1 90 ? 9.253 -5.132 7.645 1.00 98.44 90 GLU A C 1
ATOM 766 O O . GLU A 1 90 ? 9.768 -5.172 6.526 1.00 98.44 90 GLU A O 1
ATOM 771 N N . LEU A 1 91 ? 8.237 -4.292 7.889 1.00 98.50 91 LEU A N 1
ATOM 772 C CA . LEU A 1 91 ? 7.720 -3.394 6.852 1.00 98.50 91 LEU A CA 1
ATOM 773 C C . LEU A 1 91 ? 8.775 -2.361 6.429 1.00 98.50 91 LEU A C 1
ATOM 775 O O . LEU A 1 91 ? 8.912 -2.063 5.241 1.00 98.50 91 LEU A O 1
ATOM 779 N N . SER A 1 92 ? 9.527 -1.806 7.380 1.00 98.06 92 SER A N 1
ATOM 780 C CA . SER A 1 92 ? 10.592 -0.838 7.105 1.00 98.06 92 SER A CA 1
ATOM 781 C C . SER A 1 92 ? 11.706 -1.450 6.253 1.00 98.06 92 SER A C 1
ATOM 783 O O . SER A 1 92 ? 12.185 -0.796 5.316 1.00 98.06 92 SER A O 1
ATOM 785 N N . GLU A 1 93 ? 12.074 -2.704 6.533 1.00 98.12 93 GLU A N 1
ATOM 786 C CA . GLU A 1 93 ? 13.019 -3.490 5.735 1.00 98.12 93 GLU A CA 1
ATOM 787 C C . GLU A 1 93 ? 12.483 -3.743 4.322 1.00 98.12 93 GLU A C 1
ATOM 789 O O . GLU A 1 93 ? 13.156 -3.395 3.348 1.00 98.12 93 GLU A O 1
ATOM 794 N N . ASN A 1 94 ? 11.238 -4.213 4.190 1.00 98.19 94 ASN A N 1
ATOM 795 C CA . ASN A 1 94 ? 10.590 -4.430 2.893 1.00 98.19 94 ASN A CA 1
ATOM 796 C C . ASN A 1 94 ? 10.584 -3.156 2.034 1.00 98.19 94 ASN A C 1
ATOM 798 O O . ASN A 1 94 ? 10.934 -3.184 0.851 1.00 98.19 94 ASN A O 1
ATOM 802 N N . LEU A 1 95 ? 10.254 -2.006 2.629 1.00 98.44 95 LEU A N 1
ATOM 803 C CA . LEU A 1 95 ? 10.270 -0.724 1.926 1.00 98.44 95 LEU A CA 1
ATOM 804 C C . LEU A 1 95 ? 11.692 -0.251 1.582 1.00 98.44 95 LEU A C 1
ATOM 806 O O . LEU A 1 95 ? 11.878 0.442 0.579 1.00 98.44 95 LEU A O 1
ATOM 810 N N . ALA A 1 96 ? 12.697 -0.585 2.396 1.00 98.12 96 ALA A N 1
ATOM 811 C CA . ALA A 1 96 ? 14.095 -0.283 2.097 1.00 98.12 96 ALA A CA 1
ATOM 812 C C . ALA A 1 96 ? 14.594 -1.101 0.897 1.00 98.12 96 ALA A C 1
ATOM 814 O O . ALA A 1 96 ? 15.168 -0.528 -0.033 1.00 98.12 96 ALA A O 1
ATOM 815 N N . SER A 1 97 ? 14.314 -2.406 0.879 1.00 97.94 97 SER A N 1
ATOM 816 C CA . SER A 1 97 ? 14.629 -3.290 -0.246 1.00 97.94 97 SER A CA 1
ATOM 817 C C . SER A 1 97 ? 13.905 -2.868 -1.524 1.00 97.94 97 SER A C 1
ATOM 819 O O . SER A 1 97 ? 14.501 -2.859 -2.601 1.00 97.94 97 SER A O 1
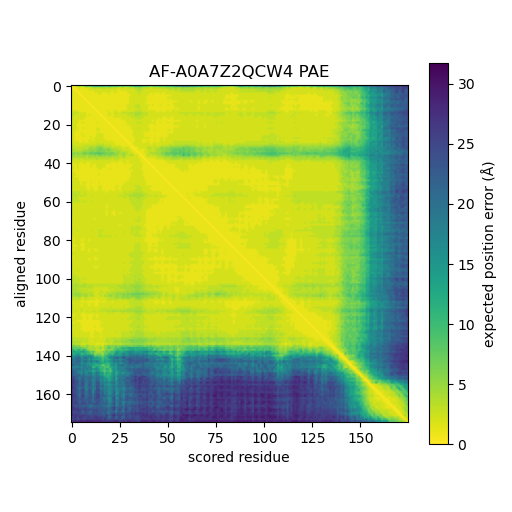ATOM 821 N N . GLU A 1 98 ? 12.643 -2.449 -1.420 1.00 98.12 98 GLU A N 1
ATOM 822 C CA . GLU A 1 98 ? 11.888 -1.943 -2.567 1.00 98.12 98 GLU A CA 1
ATOM 823 C C . GLU A 1 98 ? 12.477 -0.634 -3.111 1.00 98.12 98 GLU A C 1
ATOM 825 O O . GLU A 1 98 ? 12.615 -0.451 -4.320 1.00 98.12 98 GLU A O 1
ATOM 830 N N . LEU A 1 99 ? 12.906 0.272 -2.229 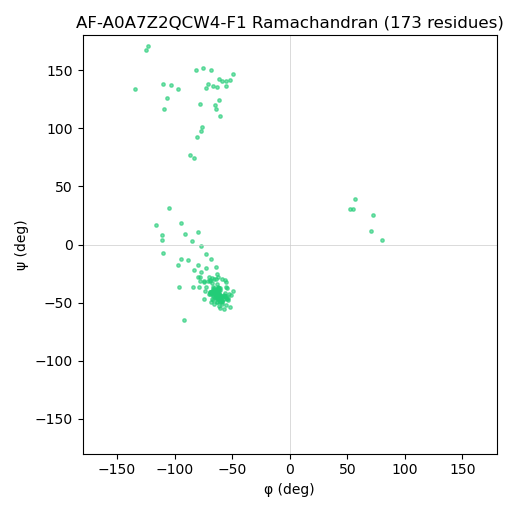1.00 97.88 99 LEU A N 1
ATOM 831 C CA . LEU A 1 99 ? 13.579 1.502 -2.640 1.00 97.88 99 LEU A CA 1
ATOM 832 C C . LEU A 1 99 ? 14.921 1.221 -3.330 1.00 97.88 99 LEU A C 1
ATOM 834 O O . LEU A 1 99 ? 15.254 1.892 -4.309 1.00 97.88 99 LEU A O 1
ATOM 838 N N . GLN A 1 100 ? 15.683 0.237 -2.847 1.00 98.06 100 GLN A N 1
ATOM 839 C CA . GLN A 1 100 ? 16.912 -0.214 -3.500 1.00 98.06 100 GLN A CA 1
ATOM 840 C C . GLN A 1 100 ? 16.618 -0.744 -4.908 1.00 98.06 100 GLN A C 1
ATOM 842 O O . GLN A 1 100 ? 17.227 -0.278 -5.868 1.00 98.06 100 GLN A O 1
ATOM 847 N N . ARG A 1 101 ? 15.619 -1.620 -5.048 1.00 97.81 101 ARG A N 1
ATOM 848 C CA . ARG A 1 101 ? 15.164 -2.157 -6.339 1.00 97.81 101 ARG A CA 1
ATOM 849 C C . ARG A 1 101 ? 14.818 -1.051 -7.336 1.00 97.81 101 ARG A C 1
ATOM 851 O O . ARG A 1 101 ? 15.265 -1.091 -8.479 1.00 97.81 101 ARG A O 1
ATOM 858 N N . ILE A 1 102 ? 14.079 -0.038 -6.883 1.00 98.00 102 ILE A N 1
ATOM 859 C CA . ILE A 1 102 ? 13.721 1.131 -7.696 1.00 98.00 102 ILE A CA 1
ATOM 860 C C . ILE A 1 102 ? 14.972 1.908 -8.133 1.00 98.00 102 ILE A C 1
ATOM 862 O O . ILE A 1 102 ? 15.053 2.342 -9.281 1.00 98.00 102 ILE A O 1
ATOM 866 N N . ASN A 1 103 ? 15.944 2.105 -7.236 1.00 97.50 103 ASN A N 1
ATOM 867 C CA . ASN A 1 103 ? 17.185 2.822 -7.552 1.00 97.50 103 ASN A CA 1
ATOM 868 C C . ASN A 1 103 ? 18.066 2.059 -8.551 1.00 97.50 103 ASN A C 1
ATOM 870 O O . ASN A 1 103 ? 18.737 2.686 -9.365 1.00 97.50 103 ASN A O 1
ATOM 874 N N . GLU A 1 104 ? 18.042 0.731 -8.494 1.00 97.75 104 GLU A N 1
ATOM 875 C CA . GLU A 1 104 ? 18.770 -0.160 -9.402 1.00 97.75 104 GLU A CA 1
ATOM 876 C C . GLU A 1 104 ? 17.997 -0.445 -10.704 1.00 97.75 104 GLU A C 1
ATOM 878 O O . GLU A 1 104 ? 18.462 -1.218 -11.538 1.00 97.75 104 GLU A O 1
ATOM 883 N N . ALA A 1 105 ? 16.826 0.181 -10.895 1.00 96.12 105 ALA A N 1
ATOM 884 C CA . ALA A 1 105 ? 15.927 -0.031 -12.033 1.00 96.12 105 ALA A CA 1
ATOM 885 C C . ALA A 1 105 ? 15.569 -1.513 -12.270 1.00 96.12 105 ALA A C 1
ATOM 887 O O . ALA A 1 105 ? 15.333 -1.950 -13.399 1.00 96.12 105 ALA A O 1
ATOM 888 N N . LEU A 1 106 ? 15.529 -2.295 -11.192 1.00 96.38 106 LEU A N 1
ATOM 889 C CA . LEU A 1 106 ? 15.163 -3.701 -11.235 1.00 96.38 106 LEU A CA 1
ATOM 890 C C . LEU A 1 106 ? 13.642 -3.855 -11.403 1.00 96.38 106 LEU A C 1
ATOM 892 O O . LEU A 1 106 ? 12.888 -3.001 -10.939 1.00 96.38 106 LEU A O 1
ATOM 896 N N . PRO A 1 107 ? 13.158 -4.952 -12.013 1.00 93.06 107 PRO A N 1
ATOM 897 C CA . PRO A 1 107 ? 11.726 -5.194 -12.147 1.00 93.06 107 PRO A CA 1
ATOM 898 C C . PRO A 1 107 ? 11.022 -5.249 -10.789 1.00 93.06 107 PRO A C 1
ATOM 900 O O . PRO A 1 107 ? 11.552 -5.840 -9.840 1.00 93.06 107 PRO A O 1
ATOM 903 N N . TYR A 1 108 ? 9.815 -4.678 -10.735 1.00 92.62 108 TYR A N 1
ATOM 904 C CA . TYR A 1 108 ? 8.914 -4.744 -9.584 1.00 92.62 108 TYR A CA 1
ATOM 905 C C . TYR A 1 108 ? 8.706 -6.193 -9.118 1.00 92.62 108 TYR A C 1
ATOM 907 O O . TYR A 1 108 ? 8.560 -7.112 -9.927 1.00 92.62 108 TYR A O 1
ATOM 915 N N . ASN A 1 109 ? 8.645 -6.374 -7.799 1.00 89.56 109 ASN A N 1
ATOM 916 C CA . ASN A 1 109 ? 8.295 -7.635 -7.164 1.00 89.56 109 ASN A CA 1
ATOM 917 C C . ASN A 1 109 ? 7.283 -7.376 -6.045 1.00 89.56 109 ASN A C 1
ATOM 919 O O . ASN A 1 109 ? 7.472 -6.478 -5.230 1.00 89.56 109 ASN A O 1
ATOM 923 N N . SER A 1 110 ? 6.218 -8.173 -5.989 1.00 90.62 110 SER A N 1
ATOM 924 C CA . SER A 1 110 ? 5.224 -8.055 -4.924 1.00 90.62 110 SER A CA 1
ATOM 925 C C . SER A 1 110 ? 5.824 -8.436 -3.571 1.00 90.62 110 SER A C 1
ATOM 927 O O . SER A 1 110 ? 6.473 -9.478 -3.464 1.00 90.62 110 SER A O 1
ATOM 929 N N . PHE A 1 111 ? 5.531 -7.646 -2.541 1.00 92.88 111 PHE A N 1
ATOM 930 C CA . PHE A 1 111 ? 5.758 -8.001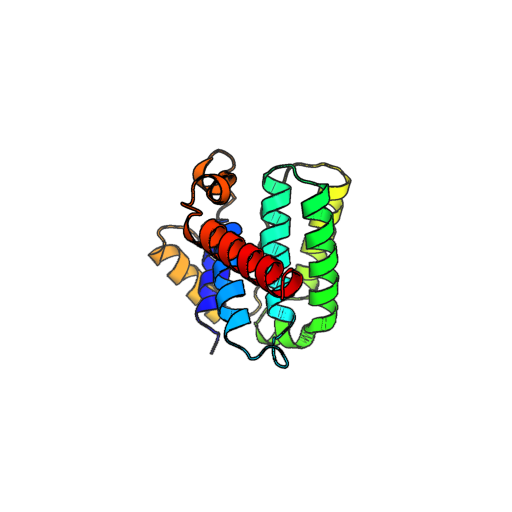 -1.140 1.00 92.88 111 PHE A CA 1
ATOM 931 C C . PHE A 1 111 ? 4.445 -7.908 -0.354 1.00 92.88 111 PHE A C 1
ATOM 933 O O . PHE A 1 111 ? 3.425 -7.442 -0.871 1.00 92.88 111 PHE A O 1
ATOM 940 N N . GLU A 1 112 ? 4.450 -8.385 0.882 1.00 95.00 112 GLU A N 1
ATOM 941 C CA . GLU A 1 112 ? 3.294 -8.361 1.774 1.00 95.00 112 GLU A CA 1
ATOM 942 C C . GLU A 1 112 ? 3.524 -7.364 2.906 1.00 95.00 112 GLU A C 1
ATOM 944 O O . GLU A 1 112 ? 4.617 -7.293 3.462 1.00 95.00 112 GLU A O 1
ATOM 949 N N . ILE A 1 113 ? 2.498 -6.588 3.263 1.00 97.69 113 ILE A N 1
ATOM 950 C CA . ILE A 1 113 ? 2.524 -5.869 4.539 1.00 97.69 113 ILE A CA 1
ATOM 951 C C . ILE A 1 113 ? 2.515 -6.934 5.644 1.00 97.69 113 ILE A C 1
ATOM 953 O O . ILE A 1 113 ? 1.584 -7.745 5.658 1.00 97.69 113 ILE A O 1
ATOM 957 N N . PRO A 1 114 ? 3.538 -6.976 6.513 1.00 97.75 114 PRO A N 1
ATOM 958 C CA . PRO A 1 114 ? 3.678 -8.030 7.504 1.00 97.75 114 PRO A CA 1
ATOM 959 C C . PRO A 1 114 ? 2.721 -7.773 8.666 1.00 97.75 114 PRO A C 1
ATOM 961 O O . PRO A 1 114 ? 2.773 -6.723 9.310 1.00 97.75 114 PRO A O 1
ATOM 964 N N . LEU A 1 115 ? 1.823 -8.724 8.915 1.00 97.81 115 LEU A N 1
ATOM 965 C CA . LEU A 1 115 ? 0.795 -8.622 9.947 1.00 97.81 115 LEU A CA 1
ATOM 966 C C . LEU A 1 115 ? 1.179 -9.457 11.170 1.00 97.81 115 LEU A C 1
ATOM 968 O O . LEU A 1 115 ? 1.605 -10.601 11.036 1.00 97.81 115 LEU A O 1
ATOM 972 N N . THR A 1 116 ? 0.985 -8.912 12.369 1.00 97.62 116 THR A N 1
ATOM 973 C CA . THR A 1 116 ? 1.304 -9.584 13.643 1.00 97.62 116 THR A CA 1
ATOM 974 C C . THR A 1 116 ? 0.107 -10.308 14.261 1.00 97.62 116 THR A C 1
ATOM 976 O O . THR A 1 116 ? 0.268 -11.099 15.190 1.00 97.62 116 THR A O 1
ATOM 979 N N . ASN A 1 117 ? -1.109 -10.058 13.763 1.00 97.44 117 ASN A N 1
ATOM 980 C CA . ASN A 1 117 ? -2.344 -10.604 14.317 1.00 97.44 117 ASN A CA 1
ATOM 981 C C . ASN A 1 117 ? -2.974 -11.669 13.400 1.00 97.44 117 ASN A C 1
ATOM 983 O O . ASN A 1 117 ? -3.443 -11.372 12.301 1.00 97.44 117 ASN A O 1
ATOM 987 N N . ASN A 1 118 ? -3.065 -12.908 13.896 1.00 95.75 118 ASN A N 1
ATOM 988 C CA . ASN A 1 118 ? -3.627 -14.042 13.151 1.00 95.75 118 ASN A CA 1
ATOM 989 C C . ASN A 1 118 ? -5.132 -13.917 12.855 1.00 95.75 118 ASN A C 1
ATOM 991 O O . ASN A 1 118 ? -5.606 -14.442 11.846 1.00 95.75 118 ASN A O 1
ATOM 995 N N . ALA A 1 119 ? -5.899 -13.234 13.712 1.00 96.50 119 ALA A N 1
ATOM 996 C CA . ALA A 1 119 ? -7.320 -13.009 13.459 1.00 96.50 119 ALA A CA 1
ATOM 997 C C . ALA A 1 119 ? -7.508 -12.036 12.286 1.00 96.50 119 ALA A C 1
ATOM 999 O O . ALA A 1 119 ? -8.295 -12.325 11.390 1.00 96.50 119 ALA A O 1
ATOM 1000 N N . LEU A 1 120 ? -6.723 -10.953 12.228 1.00 97.19 120 LEU A N 1
ATOM 1001 C CA . LEU A 1 120 ? -6.709 -10.042 11.077 1.00 97.19 120 LEU A CA 1
ATOM 1002 C C . LEU A 1 120 ? -6.290 -10.766 9.792 1.00 97.19 120 LEU A C 1
ATOM 1004 O O . LEU A 1 120 ? -6.939 -10.600 8.762 1.00 97.19 120 LEU A O 1
ATOM 1008 N N . LEU A 1 121 ? -5.256 -11.610 9.856 1.00 95.81 121 LEU A N 1
ATOM 1009 C CA . LEU A 1 121 ? -4.842 -12.427 8.714 1.00 95.81 121 LEU A CA 1
ATOM 1010 C C . LEU A 1 121 ? -5.994 -13.310 8.210 1.00 95.81 121 LEU A C 1
ATOM 1012 O O . LEU A 1 121 ? -6.253 -13.356 7.010 1.00 95.81 121 LEU A O 1
ATOM 1016 N N . THR A 1 122 ? -6.728 -13.949 9.123 1.00 96.69 122 THR A N 1
ATOM 1017 C CA . THR A 1 122 ? -7.899 -14.774 8.782 1.00 96.69 122 THR A CA 1
ATOM 1018 C C . THR A 1 122 ? -9.005 -13.938 8.128 1.00 96.69 122 THR A C 1
ATOM 1020 O O . THR A 1 122 ? -9.592 -14.366 7.137 1.00 96.69 122 THR A O 1
ATOM 1023 N N . MET A 1 123 ? -9.266 -12.725 8.630 1.00 96.81 123 MET A N 1
ATOM 1024 C CA . MET A 1 123 ? -10.228 -11.797 8.016 1.00 96.81 123 MET A CA 1
ATOM 1025 C C . MET A 1 123 ? -9.817 -11.436 6.584 1.00 96.81 123 MET A C 1
ATOM 1027 O O . MET A 1 123 ? -10.641 -11.511 5.677 1.00 96.81 123 MET A O 1
ATOM 1031 N N . CYS A 1 124 ? -8.535 -11.133 6.358 1.00 95.94 124 CYS A N 1
ATOM 1032 C CA . CYS A 1 124 ? -8.014 -10.822 5.025 1.00 95.94 124 CYS A CA 1
ATOM 1033 C C . CYS A 1 124 ? -8.100 -12.029 4.080 1.00 95.94 124 CYS A C 1
ATOM 1035 O O . CYS A 1 124 ? -8.455 -11.877 2.916 1.00 95.94 124 CYS A O 1
ATOM 1037 N N . GLN A 1 125 ? -7.804 -13.236 4.569 1.00 95.00 125 GLN A N 1
ATOM 1038 C CA . GLN A 1 125 ? -7.920 -14.470 3.788 1.00 95.00 125 GLN A CA 1
ATOM 1039 C C . GLN A 1 125 ? -9.366 -14.752 3.375 1.00 95.00 125 GLN A C 1
ATOM 1041 O O . GLN A 1 125 ? -9.615 -15.037 2.204 1.00 95.00 125 GLN A O 1
ATOM 1046 N N . ASN A 1 126 ? -10.317 -14.621 4.302 1.00 95.38 126 ASN A N 1
ATOM 1047 C CA . ASN A 1 126 ? -11.740 -14.769 4.001 1.00 95.38 126 ASN A CA 1
ATOM 1048 C C . ASN A 1 126 ? -12.200 -13.718 2.990 1.00 95.38 126 ASN A C 1
ATOM 1050 O O . ASN A 1 126 ? -12.869 -14.061 2.017 1.00 95.38 126 ASN A O 1
ATOM 1054 N N . ARG A 1 127 ? -11.768 -12.462 3.155 1.00 94.00 127 ARG A N 1
ATOM 1055 C CA . ARG A 1 127 ? -12.116 -11.401 2.213 1.00 94.00 127 ARG A CA 1
ATOM 1056 C C . ARG A 1 127 ? -11.541 -11.651 0.818 1.00 94.00 127 ARG A C 1
ATOM 1058 O O . ARG A 1 127 ? -12.245 -11.484 -0.173 1.00 94.00 127 ARG A O 1
ATOM 1065 N N . CYS A 1 128 ? -10.302 -12.132 0.721 1.00 88.81 128 CYS A N 1
ATOM 1066 C CA . CYS A 1 128 ? -9.726 -12.570 -0.551 1.00 88.81 128 CYS A CA 1
ATOM 1067 C C . CYS A 1 128 ? -10.578 -13.663 -1.217 1.00 88.81 128 CYS A C 1
ATOM 1069 O O . CYS A 1 128 ? -10.844 -13.564 -2.415 1.00 88.81 128 CYS A O 1
ATOM 1071 N N . LEU A 1 129 ? -11.043 -14.662 -0.454 1.00 90.81 129 LEU A N 1
ATOM 1072 C CA . LEU A 1 129 ? -11.907 -15.729 -0.975 1.00 90.81 129 LEU A CA 1
ATOM 1073 C C . LEU A 1 129 ? -13.235 -15.184 -1.515 1.00 90.81 129 LEU A C 1
ATOM 1075 O O . LEU A 1 129 ? -13.658 -15.590 -2.595 1.00 90.81 129 LEU A O 1
ATOM 1079 N N . GLU A 1 130 ? -13.864 -14.242 -0.812 1.00 89.44 130 GLU A N 1
ATOM 1080 C CA . GLU A 1 130 ? -15.086 -13.565 -1.274 1.00 89.44 130 GLU A CA 1
ATOM 1081 C C . GLU A 1 130 ? -14.860 -12.771 -2.567 1.00 89.44 130 GLU A C 1
ATOM 1083 O O . GLU A 1 130 ? -15.714 -12.768 -3.452 1.00 89.44 130 GLU A O 1
ATOM 1088 N N . LEU A 1 131 ? -13.688 -12.146 -2.706 1.00 82.94 131 LEU A N 1
ATOM 1089 C CA . LEU A 1 131 ? -13.255 -11.443 -3.917 1.00 82.94 131 LEU A CA 1
ATOM 1090 C C . LEU A 1 131 ? -12.779 -12.394 -5.035 1.00 82.94 131 LEU A C 1
ATOM 1092 O O . LEU A 1 131 ? -12.388 -11.934 -6.108 1.00 82.94 131 LEU A O 1
ATOM 1096 N N . GLY A 1 132 ? -12.787 -13.711 -4.803 1.00 86.88 132 GLY A N 1
ATOM 1097 C CA . GLY A 1 132 ? -12.361 -14.717 -5.776 1.00 86.88 132 GLY A CA 1
ATOM 1098 C C . GLY A 1 132 ? -10.848 -14.768 -6.014 1.00 86.88 132 GLY A C 1
ATOM 1099 O O . GLY A 1 132 ? -10.414 -15.194 -7.083 1.00 86.88 132 GLY A O 1
ATOM 1100 N N . CYS A 1 133 ? -10.034 -14.339 -5.046 1.00 85.81 133 CYS A N 1
ATOM 1101 C CA . CYS A 1 133 ? -8.573 -14.397 -5.113 1.00 85.81 133 CYS A CA 1
ATOM 1102 C C . CYS A 1 133 ? -7.955 -15.139 -3.918 1.00 85.81 133 CYS A C 1
ATOM 1104 O O . CYS A 1 133 ? -8.608 -15.442 -2.922 1.00 85.81 133 CYS A O 1
ATOM 1106 N N . ILE A 1 134 ? -6.664 -15.457 -4.025 1.00 88.94 134 ILE A N 1
ATOM 1107 C CA . ILE A 1 134 ? -5.911 -16.138 -2.966 1.00 88.94 134 ILE A CA 1
ATOM 1108 C C . ILE A 1 134 ? -4.976 -15.122 -2.316 1.00 88.94 134 ILE A C 1
ATOM 1110 O O . ILE A 1 134 ? -4.173 -14.486 -3.003 1.00 88.94 134 ILE A O 1
ATOM 1114 N N . TYR A 1 135 ? -5.059 -14.982 -0.994 1.00 90.69 135 TYR A N 1
ATOM 1115 C CA . TYR A 1 135 ? -4.150 -14.132 -0.225 1.00 90.69 135 TYR A CA 1
ATOM 1116 C C . TYR A 1 135 ? -2.681 -14.512 -0.482 1.00 90.69 135 TYR A C 1
ATOM 1118 O O . TYR A 1 135 ? -2.336 -15.692 -0.501 1.00 90.69 135 TYR A O 1
ATOM 1126 N N . GLY A 1 136 ? -1.817 -13.513 -0.673 1.00 85.56 136 GLY A N 1
ATOM 1127 C CA . GLY A 1 136 ? -0.384 -13.709 -0.917 1.00 85.56 136 GLY A CA 1
ATOM 1128 C C . GLY A 1 136 ? -0.037 -14.090 -2.359 1.00 85.56 136 GLY A C 1
ATOM 1129 O O . GLY A 1 136 ? 1.132 -14.300 -2.688 1.00 85.56 136 GLY A O 1
ATOM 1130 N N . SER A 1 137 ? -1.026 -14.134 -3.259 1.00 83.44 137 SER A N 1
ATOM 1131 C CA . SER A 1 137 ? -0.776 -14.376 -4.682 1.00 83.44 137 SER A CA 1
ATOM 1132 C C . SER A 1 137 ? 0.225 -13.370 -5.242 1.00 83.44 137 SER A C 1
ATOM 1134 O O . SER A 1 137 ? 0.224 -12.180 -4.904 1.00 83.44 137 SER A O 1
ATOM 1136 N N . LYS A 1 138 ? 1.112 -13.846 -6.117 1.00 81.50 138 LYS A N 1
ATOM 1137 C CA . LYS A 1 138 ? 2.018 -12.959 -6.848 1.00 81.50 138 LYS A CA 1
ATOM 1138 C C . LYS A 1 138 ? 1.224 -12.111 -7.836 1.00 81.50 138 LYS A C 1
ATOM 1140 O O . LYS A 1 138 ? 0.202 -12.539 -8.360 1.00 81.50 138 LYS A O 1
ATOM 1145 N N . SER A 1 139 ? 1.735 -10.914 -8.095 1.00 76.06 139 SER A N 1
ATOM 1146 C CA . SER A 1 139 ? 1.167 -10.007 -9.093 1.00 76.06 139 SER A CA 1
ATOM 1147 C C . SER A 1 139 ? 1.213 -10.651 -10.478 1.00 76.06 139 SER A C 1
ATOM 1149 O O . SER A 1 139 ? 2.291 -11.033 -10.941 1.00 76.06 139 SER A O 1
ATOM 1151 N N . ASP A 1 140 ? 0.063 -10.756 -11.140 1.00 74.75 140 ASP A N 1
ATOM 1152 C CA . ASP A 1 140 ? 0.005 -11.158 -12.541 1.00 74.75 140 ASP A CA 1
ATOM 1153 C C . ASP A 1 140 ? 0.401 -9.972 -13.430 1.00 74.75 140 ASP A C 1
ATOM 1155 O O . ASP A 1 140 ? -0.396 -9.081 -13.730 1.00 74.75 140 ASP A O 1
ATOM 1159 N N . LEU A 1 141 ? 1.670 -9.953 -13.838 1.00 66.94 141 LEU A N 1
ATOM 1160 C CA . LEU A 1 141 ? 2.231 -8.903 -14.688 1.00 66.94 141 LEU A CA 1
ATOM 1161 C C . LEU A 1 141 ? 1.749 -8.977 -16.148 1.00 66.94 141 LEU A C 1
ATOM 1163 O O . LEU A 1 141 ? 2.027 -8.056 -16.914 1.00 66.94 141 LEU A O 1
ATOM 1167 N N . ALA A 1 142 ? 1.041 -10.039 -16.545 1.00 59.03 142 ALA A N 1
ATOM 1168 C CA . ALA A 1 142 ? 0.420 -10.149 -17.863 1.00 59.03 142 ALA A CA 1
ATOM 1169 C C . ALA A 1 142 ? -1.004 -9.561 -17.891 1.00 59.03 142 ALA A C 1
ATOM 1171 O O . ALA A 1 142 ? -1.549 -9.313 -18.970 1.00 59.03 142 ALA A O 1
ATOM 1172 N N . ASN A 1 143 ? -1.602 -9.286 -16.727 1.00 62.66 143 ASN A N 1
ATOM 1173 C CA . ASN A 1 143 ? -2.940 -8.718 -16.634 1.00 62.66 143 ASN A CA 1
ATOM 1174 C C . ASN A 1 143 ? -2.928 -7.194 -16.863 1.00 62.66 143 ASN A C 1
ATOM 1176 O O . ASN A 1 143 ? -2.793 -6.384 -15.942 1.00 62.66 143 ASN A O 1
ATOM 11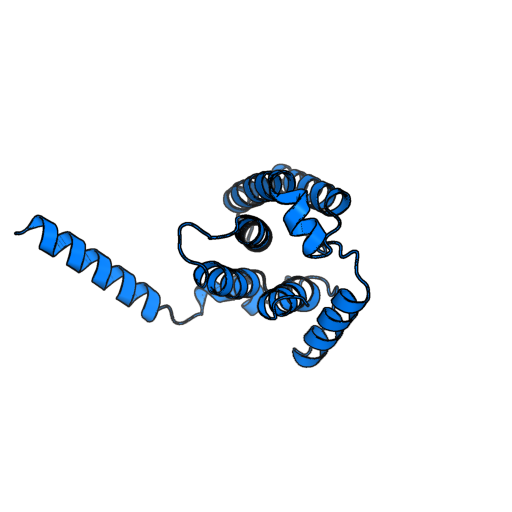80 N N . ILE A 1 144 ? -3.125 -6.794 -18.122 1.00 57.25 144 ILE A N 1
ATOM 1181 C CA . ILE A 1 144 ? -3.204 -5.386 -18.544 1.00 57.25 144 ILE A CA 1
ATOM 1182 C C . ILE A 1 144 ? -4.344 -4.636 -17.827 1.00 57.25 144 ILE A C 1
ATOM 1184 O O . ILE A 1 144 ? -4.216 -3.439 -17.574 1.00 57.25 144 ILE A O 1
ATOM 1188 N N . GLU A 1 145 ? -5.437 -5.300 -17.437 1.00 54.53 145 GLU A N 1
ATOM 1189 C CA . GLU A 1 145 ? -6.550 -4.650 -16.723 1.00 54.53 145 GLU A CA 1
ATOM 1190 C C . GLU A 1 145 ? -6.191 -4.248 -15.291 1.00 54.53 145 GLU A C 1
ATOM 1192 O O . GLU A 1 145 ? -6.727 -3.262 -14.789 1.00 54.53 145 GLU A O 1
ATOM 1197 N N . LEU A 1 146 ? -5.263 -4.960 -14.649 1.00 57.81 146 LEU A N 1
ATOM 1198 C CA . LEU A 1 146 ? -4.690 -4.600 -13.348 1.00 57.81 146 LEU A CA 1
ATOM 1199 C C . LEU A 1 146 ? -3.634 -3.484 -13.484 1.00 57.81 146 LEU A C 1
ATOM 1201 O O . LEU A 1 146 ? -3.434 -2.659 -12.589 1.00 57.81 146 LEU A O 1
ATOM 1205 N N . ILE A 1 147 ? -2.930 -3.455 -14.617 1.00 58.06 147 ILE A N 1
ATOM 1206 C CA . ILE A 1 147 ? -1.815 -2.535 -14.875 1.00 58.06 147 ILE A CA 1
ATOM 1207 C C . ILE A 1 147 ? -2.305 -1.168 -15.380 1.00 58.06 147 ILE A C 1
ATOM 1209 O O . ILE A 1 147 ? -1.747 -0.145 -14.981 1.00 58.06 147 ILE A O 1
ATOM 1213 N N . ASP A 1 148 ? -3.363 -1.133 -16.195 1.00 55.19 148 ASP A N 1
ATOM 1214 C CA . ASP A 1 148 ? -3.892 0.072 -16.852 1.00 55.19 148 ASP A CA 1
ATOM 1215 C C . ASP A 1 148 ? -5.316 0.458 -16.408 1.00 55.19 148 ASP A C 1
ATOM 1217 O O . ASP A 1 148 ? -5.964 1.277 -17.068 1.00 55.19 148 ASP A O 1
ATOM 1221 N N . ARG A 1 149 ? -5.809 -0.063 -15.273 1.00 58.75 149 ARG A N 1
ATOM 1222 C CA . ARG A 1 149 ? -7.148 0.249 -14.723 1.00 58.75 149 ARG A CA 1
ATOM 1223 C C . ARG A 1 149 ? -7.440 1.757 -14.661 1.00 58.75 149 ARG A C 1
ATOM 1225 O O . ARG A 1 149 ? -8.516 2.205 -15.051 1.00 58.75 149 ARG A O 1
ATOM 1232 N N . HIS A 1 150 ? -6.442 2.566 -14.294 1.00 51.44 150 HIS A N 1
ATOM 1233 C CA . HIS A 1 150 ? -6.529 4.035 -14.264 1.00 51.44 150 HIS A CA 1
ATOM 1234 C C . HIS A 1 150 ? -6.766 4.687 -15.644 1.00 51.44 150 HIS A C 1
ATOM 1236 O O . HIS A 1 150 ? -7.281 5.803 -15.734 1.00 51.44 150 HIS A O 1
ATOM 1242 N N . THR A 1 151 ? -6.372 4.031 -16.737 1.00 50.00 151 THR A N 1
ATOM 1243 C CA . THR A 1 151 ? -6.536 4.544 -18.107 1.00 50.00 151 THR A CA 1
ATOM 1244 C C . THR A 1 151 ? -7.934 4.253 -18.661 1.00 50.00 151 THR A C 1
ATOM 1246 O O . THR A 1 151 ? -8.367 4.950 -19.575 1.00 50.00 151 THR A O 1
ATOM 1249 N N . ARG A 1 152 ? -8.638 3.255 -18.104 1.00 49.94 152 ARG A N 1
ATOM 1250 C CA . ARG A 1 152 ? -9.932 2.758 -18.603 1.00 49.94 152 ARG A CA 1
ATOM 1251 C C . ARG A 1 152 ? -11.139 3.072 -17.714 1.00 49.94 152 ARG A C 1
ATOM 1253 O O . ARG A 1 152 ? -12.255 2.832 -18.161 1.00 49.94 152 ARG A O 1
ATOM 1260 N N . ARG A 1 153 ? -10.961 3.622 -16.504 1.00 47.19 153 ARG A N 1
ATOM 1261 C CA . ARG A 1 153 ? -12.097 4.205 -15.766 1.00 47.19 153 ARG A CA 1
ATOM 1262 C C . ARG A 1 153 ? -12.657 5.390 -16.554 1.00 47.19 153 ARG A C 1
ATOM 1264 O O . ARG A 1 153 ? -11.902 6.238 -17.039 1.00 47.19 153 ARG A O 1
ATOM 1271 N N . ASP A 1 154 ? -13.980 5.449 -16.642 1.00 45.62 154 ASP A N 1
ATOM 1272 C CA . ASP A 1 154 ? -14.685 6.652 -17.059 1.00 45.62 154 ASP A CA 1
ATOM 1273 C C . ASP A 1 154 ? -14.357 7.763 -16.049 1.00 45.62 154 ASP A C 1
ATOM 1275 O O . ASP A 1 154 ? -14.695 7.685 -14.872 1.00 45.62 154 ASP A O 1
ATOM 1279 N N . ARG A 1 155 ? -13.587 8.763 -16.489 1.00 52.72 155 ARG A N 1
ATOM 1280 C CA . ARG A 1 155 ? -13.135 9.892 -15.658 1.00 52.72 155 ARG A CA 1
ATOM 1281 C C . ARG A 1 155 ? -14.058 11.102 -15.785 1.00 52.72 155 ARG A C 1
ATOM 1283 O O . ARG A 1 155 ? -13.626 12.214 -15.474 1.00 52.72 155 ARG A O 1
ATOM 1290 N N . SER A 1 156 ? -15.287 10.907 -16.265 1.00 52.97 156 SER A N 1
ATOM 1291 C CA . SER A 1 156 ? -16.262 11.982 -16.473 1.00 52.97 156 SER A CA 1
ATOM 1292 C C . SER A 1 156 ? -16.433 12.846 -15.221 1.00 52.97 156 SER A C 1
ATOM 1294 O O . SER A 1 156 ? -16.317 14.068 -15.320 1.00 52.97 156 SER A O 1
ATOM 1296 N N . ASP A 1 157 ? -16.521 12.232 -14.040 1.00 41.91 157 ASP A N 1
ATOM 1297 C CA . ASP A 1 157 ? -16.714 12.951 -12.774 1.00 41.91 157 ASP A CA 1
ATOM 1298 C C . ASP A 1 157 ? -15.499 13.814 -12.395 1.00 41.91 157 ASP A C 1
ATOM 1300 O O . ASP A 1 157 ? -15.634 15.002 -12.104 1.00 41.91 157 ASP A O 1
ATOM 1304 N N . ILE A 1 158 ? -14.278 13.279 -12.525 1.00 51.81 158 ILE A N 1
ATOM 1305 C CA . ILE A 1 158 ? -13.027 14.010 -12.240 1.00 51.81 158 ILE A CA 1
ATOM 1306 C C . ILE A 1 158 ? -12.815 15.160 -13.242 1.00 51.81 158 ILE A C 1
ATOM 1308 O O . ILE A 1 158 ? -12.307 16.230 -12.891 1.00 51.81 158 ILE A O 1
ATOM 1312 N N . ILE A 1 159 ? -13.180 14.965 -14.513 1.00 55.00 159 ILE A N 1
ATOM 1313 C CA . ILE A 1 159 ? -13.107 16.007 -15.550 1.00 55.00 159 ILE A CA 1
ATOM 1314 C C . ILE A 1 159 ? -14.129 17.114 -15.262 1.00 55.00 159 ILE A C 1
ATOM 1316 O O . ILE A 1 159 ? -13.816 18.299 -15.418 1.00 55.00 159 ILE A O 1
ATOM 1320 N N . GLN A 1 160 ? -15.331 16.741 -14.830 1.00 53.38 160 GLN A N 1
ATOM 1321 C CA . GLN A 1 160 ? -16.413 17.662 -14.503 1.00 53.38 160 GLN A CA 1
ATOM 1322 C C . GLN A 1 160 ? -16.088 18.493 -13.255 1.00 53.38 160 GLN A C 1
ATOM 1324 O O . GLN A 1 160 ? -16.244 19.717 -13.273 1.00 53.38 160 GLN A O 1
ATOM 1329 N N . GLU A 1 161 ? -15.508 17.869 -12.233 1.00 54.12 161 GLU A N 1
ATOM 1330 C CA . GLU A 1 161 ? -15.069 18.535 -11.007 1.00 54.12 161 GLU A CA 1
ATOM 1331 C C . GLU A 1 161 ? -13.892 19.497 -11.269 1.00 54.12 161 GLU A C 1
ATOM 1333 O O . GLU A 1 161 ? -13.888 20.647 -10.815 1.00 54.12 161 GLU A O 1
ATOM 1338 N N . ARG A 1 162 ? -12.927 19.101 -12.115 1.00 57.06 162 ARG A N 1
ATOM 1339 C CA . ARG A 1 162 ? -11.845 19.997 -12.570 1.00 57.06 162 ARG A CA 1
ATOM 1340 C C . ARG A 1 162 ? -12.371 21.189 -13.372 1.00 57.06 162 ARG A C 1
ATOM 1342 O O . ARG A 1 162 ? -11.877 22.299 -13.169 1.00 57.06 162 ARG A O 1
ATOM 1349 N N . LYS A 1 163 ? -13.373 20.999 -14.243 1.00 62.12 163 LYS A N 1
ATOM 1350 C CA . LYS A 1 163 ? -14.027 22.095 -14.986 1.00 62.12 163 LYS A CA 1
ATOM 1351 C C . LYS A 1 163 ? -14.745 23.072 -14.053 1.00 62.12 163 LYS A C 1
ATOM 1353 O O . LYS A 1 163 ? -14.575 24.279 -14.218 1.00 62.12 163 LYS A O 1
ATOM 1358 N N . GLN A 1 164 ? -15.478 22.578 -13.054 1.00 66.44 164 GLN A N 1
ATOM 1359 C CA . GLN A 1 164 ? -16.133 23.434 -12.056 1.00 66.44 164 GLN A CA 1
ATOM 1360 C C . GLN A 1 164 ? -15.118 24.260 -11.260 1.00 66.44 164 GLN A C 1
ATOM 1362 O O . GLN A 1 164 ? -15.273 25.474 -11.130 1.00 66.44 164 GLN A O 1
ATOM 1367 N N . GLN A 1 165 ? -14.028 23.643 -10.794 1.00 61.81 165 GLN A N 1
ATOM 1368 C CA . GLN A 1 165 ? -12.963 24.357 -10.081 1.00 61.81 165 GLN A CA 1
ATOM 1369 C C . GLN A 1 165 ? -12.272 25.413 -10.959 1.00 61.81 165 GLN A C 1
ATOM 1371 O O . GLN A 1 165 ? -11.881 26.476 -10.469 1.00 61.81 165 GLN A O 1
ATOM 1376 N N . GLN A 1 166 ? -12.132 25.155 -12.262 1.00 62.44 166 GLN A N 1
ATOM 1377 C CA . GLN A 1 166 ? -11.563 26.115 -13.209 1.00 62.44 166 GLN A CA 1
ATOM 1378 C C . GLN A 1 166 ? -12.510 27.302 -13.454 1.00 62.44 166 GLN A C 1
ATOM 1380 O O . GLN A 1 166 ? -12.061 28.446 -13.404 1.00 62.44 166 GLN A O 1
ATOM 1385 N N . GLN A 1 167 ? -13.816 27.053 -13.614 1.00 69.75 167 GLN A N 1
ATOM 1386 C CA . GLN A 1 167 ? -14.837 28.099 -13.757 1.00 69.75 167 GLN A CA 1
ATOM 1387 C C . GLN A 1 167 ? -14.953 28.978 -12.506 1.00 69.75 167 GLN A C 1
ATOM 1389 O O . GLN A 1 167 ? -14.965 30.202 -12.624 1.00 69.75 167 GLN A O 1
ATOM 1394 N N . LEU A 1 168 ? -14.943 28.383 -11.309 1.00 71.50 168 LEU A N 1
ATOM 1395 C CA . LEU A 1 168 ? -14.967 29.122 -10.041 1.00 71.50 168 LEU A CA 1
ATOM 1396 C C . LEU A 1 168 ? -13.752 30.050 -9.893 1.00 71.50 168 LEU A C 1
ATOM 1398 O O . LEU A 1 168 ? -13.878 31.184 -9.429 1.00 71.50 168 LEU A O 1
ATOM 1402 N N . LYS A 1 169 ? -12.564 29.602 -10.320 1.00 66.06 169 LYS A N 1
ATOM 1403 C CA . LYS A 1 169 ? -11.349 30.434 -10.333 1.00 66.06 169 LYS A CA 1
ATOM 1404 C C . LYS A 1 169 ? -11.404 31.553 -11.376 1.00 66.06 169 LYS A C 1
ATOM 1406 O O . LYS A 1 169 ? -10.798 32.599 -11.161 1.00 66.06 169 LYS A O 1
ATOM 1411 N N . GLN A 1 170 ? -12.099 31.342 -12.491 1.00 62.84 170 GLN A N 1
ATOM 1412 C CA . GLN A 1 170 ? -12.226 32.323 -13.569 1.00 62.84 170 GLN A CA 1
ATOM 1413 C C . GLN A 1 170 ? -13.264 33.405 -13.236 1.00 62.84 170 GLN A C 1
ATOM 1415 O O . GLN A 1 170 ? -13.024 34.578 -13.496 1.00 62.84 170 GLN A O 1
ATOM 1420 N N . GLN A 1 171 ? -14.353 33.039 -12.555 1.00 65.75 171 GLN A N 1
ATOM 1421 C CA . GLN A 1 171 ? -15.343 33.986 -12.030 1.00 65.75 171 GLN A CA 1
ATOM 1422 C C . GLN A 1 171 ? -14.761 34.877 -10.925 1.00 65.75 171 GLN A C 1
ATOM 1424 O O . GLN A 1 171 ? -14.974 36.081 -10.947 1.00 65.75 171 GLN A O 1
ATOM 1429 N N . LYS A 1 172 ? -13.937 34.323 -10.023 1.00 61.16 172 LYS A N 1
ATOM 1430 C CA . LYS A 1 172 ? -13.231 35.095 -8.978 1.00 61.16 172 LYS A CA 1
ATOM 1431 C C . LYS A 1 172 ? -12.140 36.045 -9.493 1.00 61.16 172 LYS A C 1
ATOM 1433 O O . LYS A 1 172 ? -11.608 36.820 -8.712 1.00 61.16 172 LYS A O 1
ATOM 1438 N N . ARG A 1 173 ? -11.741 35.935 -10.763 1.00 55.25 173 ARG A N 1
ATOM 1439 C CA . ARG A 1 173 ? -10.756 36.827 -11.403 1.00 55.25 173 ARG A CA 1
ATOM 1440 C C . ARG A 1 173 ? -11.399 37.952 -12.215 1.00 55.25 173 ARG A C 1
ATOM 1442 O O . ARG A 1 173 ? -10.704 38.906 -12.539 1.00 55.25 173 ARG A O 1
ATOM 1449 N N . ASN A 1 174 ? -12.681 37.815 -12.553 1.00 53.06 174 ASN A N 1
ATOM 1450 C CA . ASN A 1 174 ? -13.421 38.732 -13.422 1.00 53.06 174 ASN A CA 1
ATOM 1451 C C . ASN A 1 174 ? -14.499 39.544 -12.674 1.00 53.06 174 ASN A C 1
ATOM 1453 O O . ASN A 1 174 ? -15.253 40.265 -13.324 1.00 53.06 174 ASN A O 1
ATOM 1457 N N . GLY A 1 175 ? -14.595 39.407 -11.349 1.00 49.03 175 GLY A N 1
ATOM 1458 C CA . GLY A 1 175 ? -15.407 40.243 -10.460 1.00 49.03 175 GLY A CA 1
ATOM 1459 C C . GLY A 1 175 ? -14.523 40.875 -9.402 1.00 49.03 175 GLY A C 1
ATOM 1460 O O . GLY A 1 175 ? -14.848 42.006 -8.991 1.00 49.03 175 GLY A O 1
#

Radius of gyration: 17.53 Å; Cα contacts (8 Å, |Δi|>4): 206; chains: 1; bounding box: 36×56×36 Å

pLDDT: mean 87.47, std 15.97, range [41.91, 98.75]

Secondary structure (DSSP, 8-state):
---HHHHHHHHIIIII--HHHHHHHHHHHHHHS-GGG--HHHHHHHHHHHHHHHHHTT-HHHHHHHHHHHHHHHHHTHHHHHHTTB-HHHHHHHHHHHHHHHHTTPPP----PPB--HHHHHHHHHHHHHTT--TTPPP-TT-HHHHSHHHHS--HHHHHHHHHHHHHHHHTT--

Nearest PDB structures (foldseek):
  6gsj-assembly1_BI  TM=7.256E-01  e=2.007E+00  Thermus thermophilus HB8
  6gow-assembly1_E  TM=4.406E-01  e=1.005E+00  Bacillus subtilis
  8jbb-assembly1_B  TM=5.659E-01  e=2.678E+00  Thermus thermophilus HB8
  8bbg-assembly1_D  TM=4.980E-01  e=2.007E+00  Homo sapiens

Mean predicted aligned error: 7.98 Å

Solvent-accessible surface area (backbone atoms only — not comparable to full-atom values): 9518 Å² total; per-residue (Å²): 134,80,59,66,52,57,43,52,27,49,17,26,47,29,15,68,48,30,22,65,58,25,30,53,44,39,51,53,59,50,60,72,42,58,84,93,68,47,65,58,53,55,57,16,54,30,24,43,28,48,11,52,48,27,32,67,70,70,35,40,72,59,12,46,55,26,40,55,52,16,52,54,34,48,67,75,32,42,69,65,40,43,73,70,32,36,38,59,70,63,39,51,49,54,53,50,55,50,50,49,35,42,75,71,69,48,81,67,75,83,76,69,86,43,67,72,41,68,67,60,52,51,53,26,41,51,48,8,50,76,72,74,37,51,59,71,44,73,64,67,86,82,44,58,69,73,73,43,44,86,78,71,54,86,53,62,67,63,54,50,53,52,50,50,56,50,50,57,57,52,53,71,72,76,112